Protein AF-A0A4Q5RBT6-F1 (afdb_monomer)

Mean predicted aligned error: 8.78 Å

Structure (mmCIF, N/CA/C/O backbone):
data_AF-A0A4Q5RBT6-F1
#
_entry.id   AF-A0A4Q5RBT6-F1
#
loop_
_atom_site.group_PDB
_atom_site.id
_atom_site.type_symbol
_atom_site.label_atom_id
_atom_site.label_alt_id
_atom_site.label_comp_id
_atom_site.label_asym_id
_atom_site.label_entity_id
_atom_site.label_seq_id
_atom_site.pdbx_PDB_ins_code
_atom_site.Cartn_x
_atom_site.Cartn_y
_atom_site.Cartn_z
_atom_site.occupancy
_atom_site.B_iso_or_equiv
_atom_site.auth_seq_id
_atom_site.auth_comp_id
_atom_site.auth_asym_id
_atom_site.auth_atom_id
_atom_site.pdbx_PDB_model_num
ATOM 1 N N . MET A 1 1 ? -36.732 2.899 7.081 1.00 43.19 1 MET A N 1
ATOM 2 C CA . MET A 1 1 ? -36.245 1.688 6.385 1.00 43.19 1 MET A CA 1
ATOM 3 C C . MET A 1 1 ? -34.722 1.682 6.468 1.00 43.19 1 MET A C 1
ATOM 5 O O . MET A 1 1 ? -34.077 2.327 5.657 1.00 43.19 1 MET A O 1
ATOM 9 N N . ALA A 1 2 ? -34.148 1.076 7.512 1.00 40.53 2 ALA A N 1
ATOM 10 C CA . ALA A 1 2 ? -32.697 1.012 7.699 1.00 40.53 2 ALA A CA 1
ATOM 11 C C . ALA A 1 2 ? -32.182 -0.290 7.071 1.00 40.53 2 ALA A C 1
ATOM 13 O O . ALA A 1 2 ? -32.416 -1.373 7.604 1.00 40.53 2 ALA A O 1
ATOM 14 N N . GLY A 1 3 ? -31.554 -0.187 5.900 1.00 41.66 3 GLY A N 1
ATOM 15 C CA . GLY A 1 3 ? -30.918 -1.321 5.237 1.00 41.66 3 GLY A CA 1
ATOM 16 C C . GLY A 1 3 ? -29.681 -1.751 6.018 1.00 41.66 3 GLY A C 1
ATOM 17 O O . GLY A 1 3 ? -28.741 -0.974 6.172 1.00 41.66 3 GLY A O 1
ATOM 18 N N . GLN A 1 4 ? -29.685 -2.981 6.525 1.00 49.44 4 GLN A N 1
ATOM 19 C CA . GLN A 1 4 ? -28.506 -3.607 7.107 1.00 49.44 4 GLN A CA 1
ATOM 20 C C . GLN A 1 4 ? -27.470 -3.819 5.997 1.00 49.44 4 GLN A C 1
ATOM 22 O O . GLN A 1 4 ? -27.642 -4.673 5.130 1.00 49.44 4 GLN A O 1
ATOM 27 N N . ALA A 1 5 ? -26.384 -3.047 6.021 1.00 47.50 5 ALA A N 1
ATOM 28 C CA . ALA A 1 5 ? -25.193 -3.360 5.245 1.00 47.50 5 ALA A CA 1
ATOM 29 C C . ALA A 1 5 ? -24.46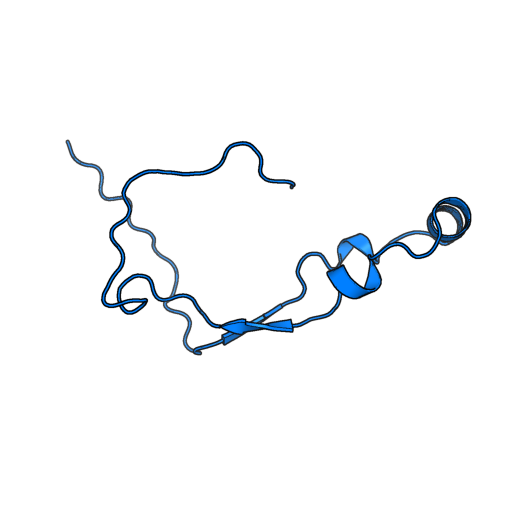8 -4.516 5.946 1.00 47.50 5 ALA A C 1
ATOM 31 O O . ALA A 1 5 ? -23.595 -4.310 6.788 1.00 47.50 5 ALA A O 1
ATOM 32 N N . ALA A 1 6 ? -24.877 -5.746 5.645 1.00 43.25 6 ALA A N 1
ATOM 33 C CA . ALA A 1 6 ? -24.159 -6.933 6.075 1.00 43.25 6 ALA A CA 1
ATOM 34 C C . ALA A 1 6 ? -22.816 -6.986 5.330 1.00 43.25 6 ALA A C 1
ATOM 36 O O . ALA A 1 6 ? -22.732 -7.475 4.206 1.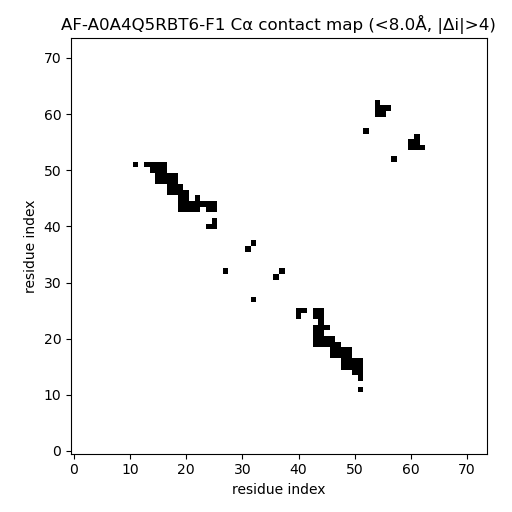00 43.25 6 ALA A O 1
ATOM 37 N N . ALA A 1 7 ? -21.755 -6.469 5.951 1.00 49.94 7 ALA A N 1
ATOM 38 C CA . ALA A 1 7 ? -20.390 -6.746 5.526 1.00 49.94 7 ALA A CA 1
ATOM 39 C C . ALA A 1 7 ? -20.080 -8.215 5.851 1.00 49.94 7 ALA A C 1
ATOM 41 O O . ALA A 1 7 ? -19.588 -8.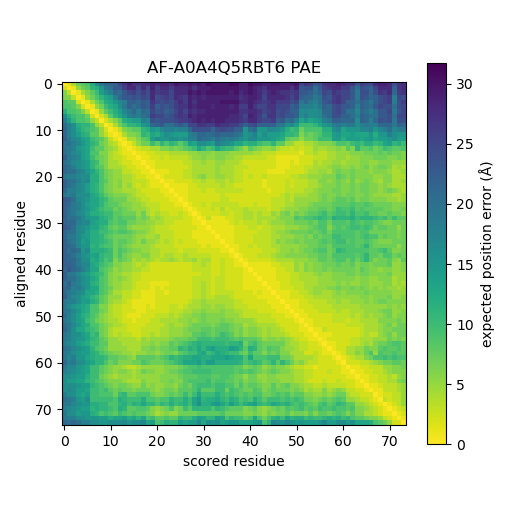550 6.926 1.00 49.94 7 ALA A O 1
ATOM 42 N N . GLN A 1 8 ? -20.440 -9.111 4.936 1.00 48.62 8 GLN A N 1
ATOM 43 C CA . GLN A 1 8 ? -20.071 -10.518 5.007 1.00 48.62 8 GLN A CA 1
ATOM 44 C C . GLN A 1 8 ? -18.681 -10.680 4.394 1.00 48.62 8 GLN A C 1
ATOM 46 O O . GLN A 1 8 ? -18.525 -10.899 3.198 1.00 48.62 8 GLN A O 1
ATOM 51 N N . GLY A 1 9 ? -17.661 -10.538 5.234 1.00 52.41 9 GLY A N 1
ATOM 52 C CA . GLY A 1 9 ? -16.321 -11.045 4.971 1.00 52.41 9 GLY A CA 1
ATOM 53 C C . GLY A 1 9 ? -16.010 -12.110 6.011 1.00 52.41 9 GLY A C 1
ATOM 54 O O . GLY A 1 9 ? -16.279 -11.902 7.197 1.00 52.41 9 GLY A O 1
ATOM 55 N N . ALA A 1 10 ? -15.481 -13.258 5.582 1.00 59.00 10 ALA A N 1
ATOM 56 C CA . ALA A 1 10 ? -14.973 -14.267 6.502 1.00 59.00 10 ALA A CA 1
ATOM 57 C C . ALA A 1 10 ? -14.042 -13.590 7.518 1.00 59.00 10 ALA A C 1
ATOM 59 O O . ALA A 1 10 ? -13.159 -12.821 7.134 1.00 59.00 10 ALA A O 1
ATOM 60 N N . ARG A 1 11 ? -14.257 -13.843 8.816 1.00 66.56 11 ARG A N 1
ATOM 61 C CA . ARG A 1 11 ? -13.321 -13.373 9.840 1.00 66.56 11 ARG A CA 1
ATOM 62 C C . ARG A 1 11 ? -11.957 -13.968 9.486 1.00 66.56 11 ARG A C 1
ATOM 64 O O . ARG A 1 11 ? -11.880 -15.191 9.352 1.00 66.56 11 ARG A O 1
ATOM 71 N N . PRO A 1 12 ? -10.916 -13.151 9.281 1.00 69.00 12 PRO A N 1
ATOM 72 C CA . PRO A 1 12 ? -9.599 -13.690 8.998 1.00 69.00 12 PRO A CA 1
ATOM 73 C C . PRO A 1 12 ? -9.200 -14.599 10.161 1.00 69.00 12 PRO A C 1
ATOM 75 O O . PRO A 1 12 ? -9.299 -14.214 11.323 1.00 69.00 12 PRO A O 1
ATOM 78 N N . ALA A 1 13 ? -8.819 -15.834 9.836 1.00 74.38 13 ALA A N 1
ATOM 79 C CA . ALA A 1 13 ? -8.464 -16.844 10.831 1.00 74.38 13 ALA A CA 1
ATOM 80 C C . ALA A 1 13 ? -7.117 -16.552 11.518 1.00 74.38 13 ALA A C 1
ATOM 82 O O . ALA A 1 13 ? -6.798 -17.176 12.524 1.00 74.38 13 ALA A O 1
ATOM 83 N N . ALA A 1 14 ? -6.329 -15.627 10.965 1.00 83.44 14 ALA A N 1
ATOM 84 C CA . ALA A 1 14 ? -5.017 -15.235 11.459 1.00 83.44 14 ALA A CA 1
ATOM 85 C C . ALA A 1 14 ? -4.971 -13.731 11.757 1.00 83.44 14 ALA A C 1
ATOM 87 O O . ALA A 1 14 ? -5.599 -12.938 11.056 1.00 83.44 14 ALA A O 1
ATOM 88 N N . ASP A 1 15 ? -4.138 -13.338 12.722 1.00 88.12 15 ASP A N 1
ATOM 89 C CA . ASP A 1 15 ? -3.964 -11.940 13.157 1.00 88.12 15 ASP A CA 1
ATOM 90 C C . ASP A 1 15 ? -3.169 -11.075 12.160 1.00 88.12 15 ASP A C 1
ATOM 92 O O . ASP A 1 15 ? -2.949 -9.881 12.371 1.00 88.12 15 ASP A O 1
ATOM 96 N N . SER A 1 16 ? -2.692 -11.666 11.062 1.00 90.62 16 SER A N 1
ATOM 97 C CA . SER A 1 16 ? -1.886 -10.986 10.049 1.00 90.62 16 SER A CA 1
ATOM 98 C C . SER A 1 16 ? -2.016 -11.641 8.681 1.00 90.62 16 SER A C 1
ATOM 100 O O . SER A 1 16 ? -2.148 -12.861 8.594 1.00 90.62 16 SER A O 1
ATOM 102 N N . VAL A 1 17 ? -1.851 -10.849 7.626 1.00 92.50 17 VAL A N 1
ATOM 103 C CA . VAL A 1 17 ? -1.794 -11.296 6.231 1.00 92.50 17 VAL A CA 1
ATOM 104 C C . VAL A 1 17 ? -0.460 -10.890 5.608 1.00 92.50 17 VAL A C 1
ATOM 106 O O . VAL A 1 17 ? 0.070 -9.825 5.914 1.00 92.50 17 VAL A O 1
ATOM 109 N N . THR A 1 18 ? 0.106 -11.739 4.750 1.00 94.25 18 THR A N 1
ATOM 110 C CA . THR A 1 18 ? 1.309 -11.394 3.976 1.00 94.25 18 THR A CA 1
ATOM 111 C C . THR A 1 18 ? 0.893 -11.097 2.550 1.00 94.25 18 THR A C 1
ATOM 113 O O . THR A 1 18 ? 0.359 -11.973 1.873 1.00 94.25 18 THR A O 1
ATOM 116 N N . VAL A 1 19 ? 1.105 -9.862 2.106 1.00 93.44 19 VAL A N 1
ATOM 117 C CA . VAL A 1 19 ? 0.662 -9.397 0.790 1.00 93.44 19 VAL A CA 1
ATOM 118 C C . VAL A 1 19 ? 1.608 -8.312 0.275 1.00 93.44 19 VAL A C 1
ATOM 120 O O . VAL A 1 19 ? 2.180 -7.556 1.060 1.00 93.44 19 VAL A O 1
ATOM 123 N N . ALA A 1 20 ? 1.818 -8.265 -1.039 1.00 94.50 20 ALA A N 1
ATOM 124 C CA . ALA A 1 20 ? 2.476 -7.139 -1.698 1.00 94.50 20 ALA A CA 1
ATOM 125 C C . ALA A 1 20 ? 1.424 -6.083 -2.054 1.00 94.50 20 ALA A C 1
ATOM 127 O O . ALA A 1 20 ? 0.309 -6.446 -2.418 1.00 94.50 20 ALA A O 1
ATOM 128 N N . ILE A 1 21 ? 1.771 -4.798 -1.960 1.00 90.56 21 ILE A N 1
ATOM 129 C CA . ILE A 1 21 ? 0.809 -3.705 -2.171 1.00 90.56 21 ILE A CA 1
ATOM 130 C C . ILE A 1 21 ? 0.323 -3.698 -3.620 1.00 90.56 21 ILE A C 1
ATOM 132 O O . ILE A 1 21 ? -0.879 -3.721 -3.852 1.00 90.56 21 ILE A O 1
ATOM 136 N N . GLU A 1 22 ? 1.255 -3.688 -4.577 1.00 91.69 22 GLU A N 1
ATOM 137 C CA . GLU A 1 22 ? 0.925 -3.741 -6.000 1.00 91.69 22 GLU A CA 1
ATOM 138 C C . GLU A 1 22 ? 2.047 -4.438 -6.794 1.00 91.69 22 GLU A C 1
ATOM 140 O O . GLU A 1 22 ? 2.966 -3.792 -7.311 1.00 91.69 22 GLU A O 1
ATOM 145 N N . PRO A 1 23 ? 2.029 -5.782 -6.876 1.00 91.56 23 PRO A N 1
ATOM 146 C CA . PRO A 1 23 ? 3.084 -6.539 -7.540 1.00 91.56 23 PRO A CA 1
ATOM 147 C C . PRO A 1 23 ? 3.131 -6.307 -9.056 1.00 91.56 23 PRO A C 1
ATOM 149 O O . PRO A 1 23 ? 4.175 -6.548 -9.671 1.00 91.56 23 PRO A O 1
ATOM 152 N N . THR A 1 24 ? 2.046 -5.831 -9.681 1.00 91.31 24 THR A N 1
ATOM 153 C CA . THR A 1 24 ? 2.027 -5.591 -11.132 1.00 91.31 24 THR A CA 1
ATOM 154 C C . THR A 1 24 ? 2.892 -4.402 -11.542 1.00 91.31 24 THR A C 1
ATOM 156 O O . THR A 1 24 ? 3.430 -4.401 -12.647 1.00 91.31 24 THR A O 1
ATOM 159 N N . TYR A 1 25 ? 3.168 -3.450 -10.642 1.00 90.50 25 TYR A N 1
ATOM 160 C CA . TYR A 1 25 ? 4.075 -2.328 -10.921 1.00 90.50 25 TYR A CA 1
ATOM 161 C C . TYR A 1 25 ? 5.508 -2.759 -11.239 1.00 90.50 25 TYR A C 1
ATOM 163 O O . TYR A 1 25 ? 6.246 -2.024 -11.901 1.00 90.50 25 TYR A O 1
ATOM 171 N N . ASN A 1 26 ? 5.917 -3.956 -10.813 1.00 92.12 26 ASN A N 1
ATOM 172 C CA . ASN A 1 26 ? 7.226 -4.505 -11.156 1.00 92.12 26 ASN A CA 1
ATOM 173 C C . ASN A 1 26 ? 7.223 -5.307 -12.477 1.00 92.12 26 ASN A C 1
ATOM 175 O O . ASN A 1 26 ? 8.287 -5.660 -12.990 1.00 92.12 26 ASN A O 1
ATOM 179 N N . GLN A 1 27 ? 6.049 -5.562 -13.062 1.00 92.81 27 GLN A N 1
ATOM 180 C CA . GLN A 1 27 ? 5.871 -6.322 -14.301 1.00 92.81 27 GLN A CA 1
ATOM 181 C C . GLN A 1 27 ? 5.915 -5.386 -15.515 1.00 92.81 27 GLN A C 1
ATOM 183 O O . GLN A 1 27 ? 4.899 -5.056 -16.121 1.00 92.81 27 GLN A O 1
ATOM 188 N N . VAL A 1 28 ? 7.115 -4.928 -15.872 1.00 91.81 28 VAL A N 1
ATOM 189 C CA . VAL A 1 28 ? 7.330 -3.989 -16.986 1.00 91.81 28 VAL A CA 1
ATOM 190 C C . VAL A 1 28 ? 8.330 -4.521 -18.006 1.00 91.81 28 VAL A C 1
ATOM 192 O O . VAL A 1 28 ? 9.248 -5.266 -17.665 1.00 91.81 28 VAL A O 1
ATOM 195 N N . SER A 1 29 ? 8.182 -4.109 -19.268 1.00 93.31 29 SER A N 1
ATOM 196 C CA . SER A 1 29 ? 9.103 -4.496 -20.340 1.00 93.31 29 SER A CA 1
ATOM 197 C C . SER A 1 29 ? 10.491 -3.862 -20.172 1.00 93.31 29 SER A C 1
ATOM 199 O O . SER A 1 29 ? 10.659 -2.813 -19.543 1.00 93.31 29 SER A O 1
ATOM 201 N N . GLY A 1 30 ? 11.507 -4.476 -20.787 1.00 92.81 30 GLY A N 1
ATOM 202 C CA . GLY A 1 30 ? 12.887 -3.984 -20.719 1.00 92.81 30 GLY A CA 1
ATOM 203 C C . GLY A 1 30 ? 13.069 -2.581 -21.306 1.00 92.81 30 GLY A C 1
ATOM 204 O O . GLY A 1 30 ? 13.836 -1.792 -20.763 1.00 92.81 30 GLY A O 1
ATOM 205 N N . LEU A 1 31 ? 12.330 -2.233 -22.367 1.00 95.38 31 LEU A N 1
ATOM 206 C CA . LEU A 1 31 ? 12.348 -0.879 -22.932 1.00 95.38 31 LEU A CA 1
ATOM 207 C C . LEU A 1 31 ? 11.792 0.145 -21.934 1.00 95.38 31 LEU A C 1
ATOM 209 O O . LEU A 1 31 ? 12.415 1.178 -21.709 1.00 95.38 31 LEU A O 1
ATOM 213 N N . HIS A 1 32 ? 10.668 -0.170 -21.286 1.00 92.81 32 HIS A N 1
ATOM 214 C CA . HIS A 1 32 ? 10.056 0.702 -20.284 1.00 92.81 32 HIS A CA 1
ATOM 215 C C . HIS A 1 32 ? 11.001 0.945 -19.100 1.00 92.81 32 HIS A C 1
ATOM 217 O O . HIS A 1 32 ? 11.201 2.084 -18.684 1.00 92.81 32 HIS A O 1
ATOM 223 N N . ARG A 1 33 ? 11.667 -0.117 -18.627 1.00 93.56 33 ARG A N 1
ATOM 224 C CA . ARG A 1 33 ? 12.668 -0.032 -17.557 1.00 93.56 33 ARG A CA 1
ATOM 225 C C . ARG A 1 33 ? 13.902 0.781 -17.958 1.00 93.56 33 ARG A C 1
ATOM 227 O O . ARG A 1 33 ? 14.431 1.521 -17.139 1.00 93.56 33 ARG A O 1
ATOM 234 N N . ARG A 1 34 ? 14.353 0.688 -19.212 1.00 94.12 34 ARG A N 1
ATOM 235 C CA . ARG A 1 34 ? 15.491 1.484 -19.709 1.00 94.12 34 ARG A CA 1
ATOM 236 C C . ARG A 1 34 ? 15.169 2.973 -19.822 1.00 94.12 34 ARG A C 1
ATOM 238 O O . ARG A 1 34 ? 16.051 3.784 -19.575 1.00 94.12 34 ARG A O 1
ATOM 245 N N . LEU A 1 35 ? 13.935 3.322 -20.183 1.00 95.38 35 LEU A N 1
ATOM 246 C CA . LEU A 1 35 ? 13.520 4.718 -20.345 1.00 95.38 35 LEU A CA 1
ATOM 247 C C . LEU A 1 35 ? 13.178 5.393 -19.011 1.00 95.38 35 LEU A C 1
ATOM 249 O O . LEU A 1 35 ? 13.526 6.552 -18.821 1.00 95.38 35 LEU A O 1
ATOM 253 N N . LEU A 1 36 ? 12.512 4.685 -18.092 1.00 94.38 36 LEU A N 1
ATOM 254 C CA . LEU A 1 36 ? 12.017 5.267 -16.836 1.00 94.38 36 LEU A CA 1
ATOM 255 C C . LEU A 1 36 ? 12.825 4.854 -15.586 1.00 94.38 36 LEU A C 1
ATOM 257 O O . LEU A 1 36 ? 12.478 5.246 -14.471 1.00 94.38 36 LEU A O 1
ATOM 261 N N . GLY A 1 37 ? 13.897 4.069 -15.741 1.00 93.06 37 GLY A N 1
ATOM 262 C CA . GLY A 1 37 ? 14.752 3.593 -14.638 1.00 93.06 37 GLY A CA 1
ATOM 263 C C . GLY A 1 37 ? 14.083 2.524 -13.771 1.00 93.06 37 GLY A C 1
ATOM 264 O O . GLY A 1 37 ? 13.120 1.950 -14.246 1.00 93.06 37 GLY A O 1
ATOM 265 N N . ASP A 1 38 ? 14.599 2.288 -12.544 1.00 90.00 38 ASP A N 1
ATOM 266 C CA . ASP A 1 38 ? 14.133 1.594 -11.296 1.00 90.00 38 ASP A CA 1
ATOM 267 C C . ASP A 1 38 ? 12.833 2.038 -10.582 1.00 90.00 38 ASP A C 1
ATOM 269 O O . ASP A 1 38 ? 11.959 1.251 -10.208 1.00 90.00 38 ASP A O 1
ATOM 273 N N . SER A 1 39 ? 12.740 3.340 -10.316 1.00 90.88 39 SER A N 1
ATOM 274 C CA . SER A 1 39 ? 11.759 3.916 -9.380 1.00 90.88 39 SER A CA 1
ATOM 275 C C . SER A 1 39 ? 11.607 3.082 -8.080 1.00 90.88 39 SER A C 1
ATOM 277 O O . SER A 1 39 ? 12.550 2.443 -7.619 1.00 90.88 39 SER A O 1
ATOM 279 N N . TYR A 1 40 ? 10.412 3.069 -7.480 1.00 92.25 40 TYR A N 1
ATOM 280 C CA . TYR A 1 40 ? 10.109 2.300 -6.266 1.00 92.25 40 TYR A CA 1
ATOM 281 C C . TYR A 1 40 ? 9.449 0.940 -6.527 1.00 92.25 40 TYR A C 1
ATOM 283 O O . TYR A 1 40 ? 9.006 0.284 -5.590 1.00 92.25 40 TYR A O 1
ATOM 291 N N . ARG A 1 41 ? 9.356 0.477 -7.776 1.00 92.44 41 ARG A N 1
ATOM 292 C CA . ARG A 1 41 ? 8.517 -0.687 -8.122 1.00 92.44 41 ARG A CA 1
ATOM 293 C C . ARG A 1 41 ? 8.878 -1.975 -7.380 1.00 92.44 41 ARG A C 1
ATOM 295 O O . ARG A 1 41 ? 7.992 -2.763 -7.073 1.00 92.44 41 ARG A O 1
ATOM 302 N N . ALA A 1 42 ? 10.161 -2.169 -7.063 1.00 92.06 42 ALA A N 1
ATOM 303 C CA . ALA A 1 42 ? 10.605 -3.300 -6.258 1.00 92.06 42 ALA A CA 1
ATOM 304 C C . ALA A 1 42 ? 9.995 -3.236 -4.851 1.00 92.06 42 ALA A C 1
ATOM 306 O O . ALA A 1 42 ? 9.420 -4.217 -4.402 1.00 92.06 42 ALA A O 1
ATOM 307 N N . ALA A 1 43 ? 10.031 -2.065 -4.206 1.00 93.00 43 ALA A N 1
ATOM 308 C CA . ALA A 1 43 ? 9.443 -1.861 -2.885 1.00 93.00 43 ALA A CA 1
ATOM 309 C C . ALA A 1 43 ? 7.919 -2.069 -2.883 1.00 93.00 43 ALA A C 1
ATOM 311 O O . ALA A 1 43 ? 7.391 -2.670 -1.954 1.00 93.00 43 ALA A O 1
ATOM 312 N N . TRP A 1 44 ? 7.220 -1.638 -3.937 1.00 92.81 44 TRP A N 1
ATOM 313 C CA . TRP A 1 44 ? 5.767 -1.828 -4.074 1.00 92.81 44 TRP A CA 1
ATOM 314 C C . TRP A 1 44 ? 5.355 -3.287 -4.322 1.00 92.81 44 TRP A C 1
ATOM 316 O O . TRP A 1 44 ? 4.237 -3.679 -3.982 1.00 92.81 44 TRP A O 1
ATOM 326 N N . ALA A 1 45 ? 6.263 -4.098 -4.869 1.00 94.81 45 ALA A N 1
ATOM 327 C CA . ALA A 1 45 ? 6.055 -5.520 -5.119 1.00 94.81 45 ALA A CA 1
ATOM 328 C C . ALA A 1 45 ? 6.578 -6.433 -3.997 1.00 94.81 45 ALA A C 1
ATOM 330 O O . ALA A 1 45 ? 6.372 -7.645 -4.062 1.00 94.81 45 ALA A O 1
ATOM 331 N N . THR A 1 46 ? 7.243 -5.887 -2.975 1.00 96.12 46 THR A N 1
ATOM 332 C CA . THR A 1 46 ? 7.748 -6.670 -1.843 1.00 96.12 46 THR A CA 1
ATOM 333 C C . THR A 1 46 ? 6.585 -7.139 -0.963 1.00 96.12 46 THR A C 1
ATOM 335 O O . THR A 1 46 ? 5.853 -6.298 -0.434 1.00 96.12 46 THR A O 1
ATOM 338 N N . PRO A 1 47 ? 6.407 -8.456 -0.745 1.00 95.75 47 PRO A N 1
ATOM 339 C CA . PRO A 1 47 ? 5.416 -8.954 0.199 1.00 95.75 47 PRO A CA 1
ATOM 340 C C . PRO A 1 47 ? 5.786 -8.551 1.626 1.00 95.75 47 PRO A C 1
ATOM 342 O O . PRO A 1 47 ? 6.893 -8.829 2.089 1.00 95.75 47 PRO A O 1
ATOM 345 N N . VAL A 1 48 ? 4.850 -7.926 2.337 1.00 95.12 48 VAL A N 1
ATOM 346 C CA . VAL A 1 48 ? 5.026 -7.527 3.736 1.00 95.12 48 VAL A CA 1
ATOM 347 C C . VAL A 1 48 ? 3.920 -8.114 4.603 1.00 95.12 48 VAL A C 1
ATOM 349 O O . VAL A 1 48 ? 2.785 -8.304 4.162 1.00 95.12 48 VAL A O 1
ATOM 352 N N . ARG A 1 49 ? 4.264 -8.436 5.853 1.00 94.88 49 ARG A N 1
ATOM 353 C CA . ARG A 1 49 ? 3.315 -8.942 6.846 1.00 94.88 49 ARG A CA 1
ATOM 354 C C . ARG A 1 49 ? 2.586 -7.765 7.487 1.00 94.88 49 ARG A C 1
ATOM 356 O O . ARG A 1 49 ? 3.196 -6.984 8.211 1.00 94.88 49 ARG A O 1
ATOM 363 N N . LEU A 1 50 ? 1.286 -7.6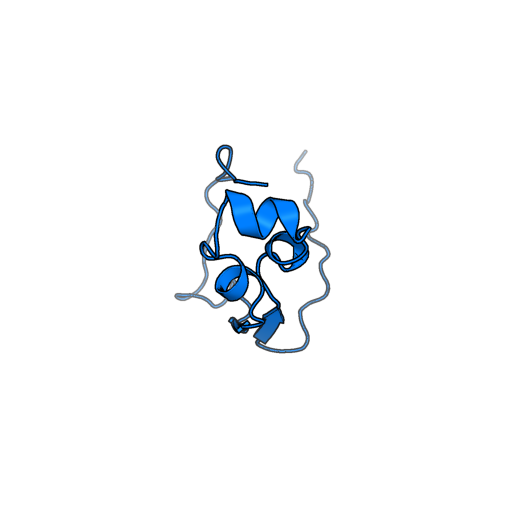64 7.241 1.00 92.62 50 LEU A N 1
ATOM 364 C CA . LEU A 1 50 ? 0.420 -6.617 7.769 1.00 92.62 50 LEU A CA 1
ATOM 365 C C . LEU A 1 50 ? -0.549 -7.209 8.800 1.00 92.62 50 LEU A C 1
ATOM 367 O O . LEU A 1 50 ? -1.115 -8.277 8.551 1.00 92.62 50 LEU A O 1
ATOM 371 N N . PRO A 1 51 ? -0.750 -6.560 9.959 1.00 91.88 51 PRO A N 1
ATOM 372 C CA . PRO A 1 51 ? -1.720 -7.019 10.942 1.00 91.88 51 PRO A CA 1
ATOM 373 C C . PRO A 1 51 ? -3.147 -6.817 10.429 1.00 91.88 51 PRO A C 1
ATOM 375 O O . PRO A 1 51 ? -3.447 -5.847 9.728 1.00 91.88 51 PRO A O 1
ATOM 378 N N . VAL A 1 52 ? -4.044 -7.715 10.819 1.00 90.69 52 VAL A N 1
ATOM 379 C CA . VAL A 1 52 ? -5.474 -7.528 10.592 1.00 90.69 52 VAL A CA 1
ATOM 380 C C . VAL A 1 52 ? -5.987 -6.451 11.544 1.00 90.69 52 VAL A C 1
ATOM 382 O O . VAL A 1 52 ? -5.783 -6.507 12.756 1.00 90.69 52 VAL A O 1
ATOM 385 N N . PHE A 1 53 ? -6.688 -5.463 10.993 1.00 88.75 53 PHE A N 1
ATOM 386 C CA . PHE A 1 53 ? -7.239 -4.370 11.780 1.00 88.75 53 PHE A CA 1
ATOM 387 C C . PHE A 1 53 ? -8.651 -4.686 12.291 1.00 88.75 53 PHE A C 1
ATOM 389 O O . PHE A 1 53 ? -9.625 -4.669 11.538 1.00 88.75 53 PHE A O 1
ATOM 396 N N . HIS A 1 54 ? -8.770 -4.946 13.594 1.00 89.31 54 HIS A N 1
ATOM 397 C CA . HIS A 1 54 ? -10.046 -5.221 14.256 1.00 89.31 54 HIS A CA 1
ATOM 398 C C . HIS A 1 54 ? -10.666 -3.947 14.847 1.00 89.31 54 HIS A C 1
ATOM 400 O O . HIS A 1 54 ? -10.314 -3.527 15.949 1.00 89.31 54 HIS A O 1
ATOM 406 N N . LEU A 1 55 ? -11.645 -3.363 14.147 1.00 89.25 55 LEU A N 1
ATOM 407 C CA . LEU A 1 55 ? -12.322 -2.115 14.547 1.00 89.25 55 LEU A CA 1
ATOM 408 C C . LEU A 1 55 ? -12.915 -2.151 15.965 1.00 89.25 55 LEU A C 1
ATOM 410 O O . LEU A 1 55 ? -12.829 -1.166 16.690 1.00 89.25 55 LEU A O 1
ATOM 414 N N . ALA A 1 56 ? -13.488 -3.286 16.373 1.00 88.31 56 ALA A N 1
ATOM 415 C CA . ALA A 1 56 ? -14.132 -3.435 17.679 1.00 88.31 56 ALA A CA 1
ATOM 416 C C . ALA A 1 56 ? -13.147 -3.485 18.862 1.00 88.31 56 ALA A C 1
ATOM 418 O O . ALA A 1 56 ? -13.554 -3.275 19.997 1.00 88.31 56 ALA A O 1
ATOM 419 N N . GLN A 1 57 ? -11.869 -3.784 18.611 1.00 87.75 57 GLN A N 1
ATOM 420 C CA . GLN A 1 57 ? -10.852 -3.956 19.657 1.00 87.75 57 GLN A CA 1
ATOM 421 C C . GLN A 1 57 ? -9.829 -2.816 19.651 1.00 87.75 57 GLN A C 1
ATOM 423 O O . GLN A 1 57 ? -9.318 -2.419 20.698 1.00 87.75 57 GLN A O 1
ATOM 428 N N . ALA A 1 58 ? -9.530 -2.268 18.471 1.00 86.38 58 ALA A N 1
ATOM 429 C CA . ALA A 1 58 ? -8.574 -1.185 18.313 1.00 86.38 58 ALA A CA 1
ATOM 430 C C . ALA A 1 58 ? -8.960 0.019 19.186 1.00 86.38 58 ALA A C 1
ATOM 432 O O . ALA A 1 58 ? -10.083 0.510 19.113 1.00 86.38 58 ALA A O 1
ATOM 433 N N . LYS A 1 59 ? -8.017 0.499 20.010 1.00 87.25 59 LYS A N 1
ATOM 434 C CA . LYS A 1 59 ? -8.180 1.676 20.887 1.00 87.25 59 LYS A CA 1
ATOM 435 C C . LYS A 1 59 ? -9.436 1.645 21.784 1.00 87.25 59 LYS A C 1
ATOM 437 O O . LYS A 1 59 ? -9.959 2.700 22.122 1.00 87.25 59 LYS A O 1
ATOM 442 N N . GLY A 1 60 ? -9.911 0.456 22.172 1.00 88.44 60 GLY A N 1
ATOM 443 C CA . GLY A 1 60 ? -11.117 0.300 22.999 1.00 88.44 60 GLY A CA 1
ATOM 444 C C . GLY A 1 60 ? -12.435 0.249 22.215 1.00 88.44 60 GLY A C 1
ATOM 445 O O . GLY A 1 60 ? -13.496 0.280 22.830 1.00 88.44 60 GLY A O 1
ATOM 446 N N . GLY A 1 61 ? -12.369 0.141 20.885 1.00 90.62 61 GLY A N 1
ATOM 447 C CA . GLY A 1 61 ? -13.523 0.083 19.992 1.00 90.62 61 GLY A CA 1
ATOM 448 C C . GLY A 1 61 ? -13.720 1.394 19.238 1.00 90.62 61 GLY A C 1
ATOM 449 O O . GLY A 1 61 ? -13.899 2.455 19.831 1.00 90.62 61 GLY A O 1
ATOM 450 N N . LEU A 1 62 ? -13.677 1.321 17.908 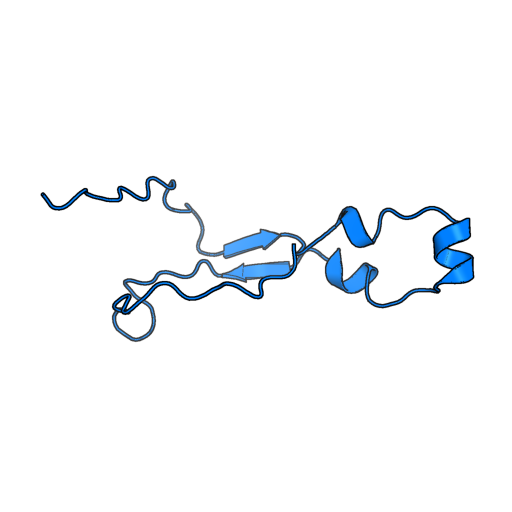1.00 91.75 62 LEU A N 1
ATOM 451 C CA . LEU A 1 62 ? -13.851 2.471 17.026 1.00 91.75 62 LEU A CA 1
ATOM 452 C C . LEU A 1 62 ? -15.273 2.517 16.462 1.00 91.75 62 LEU A C 1
ATOM 454 O O . LEU A 1 62 ? -15.766 1.527 15.917 1.00 91.75 62 LEU A O 1
ATOM 458 N N . THR A 1 63 ? -15.897 3.693 16.528 1.00 90.25 63 THR A N 1
ATOM 459 C CA . THR A 1 63 ? -17.190 3.971 15.889 1.00 90.25 63 THR A CA 1
ATOM 460 C C . THR A 1 63 ? -16.966 4.606 14.523 1.00 90.25 63 THR A C 1
ATOM 462 O O . THR A 1 63 ? -16.218 5.574 14.390 1.00 90.25 63 THR A O 1
ATOM 465 N N . ILE A 1 64 ? -17.628 4.072 13.497 1.00 90.00 64 ILE A N 1
ATOM 466 C CA . ILE A 1 64 ? -17.592 4.637 12.145 1.00 90.00 64 ILE A CA 1
ATOM 467 C C . ILE A 1 64 ? -18.481 5.884 12.128 1.00 90.00 64 ILE A C 1
ATOM 469 O O . ILE A 1 64 ? -19.681 5.777 12.365 1.00 90.00 64 ILE A O 1
ATOM 473 N N . LEU A 1 65 ? -17.895 7.050 11.854 1.00 91.50 65 LEU A N 1
ATOM 474 C CA . LEU A 1 65 ? -18.625 8.323 11.797 1.00 91.50 65 LEU A CA 1
ATOM 475 C C . LEU A 1 65 ? -19.180 8.594 10.398 1.00 91.50 65 LEU A C 1
ATOM 477 O O . LEU A 1 65 ? -20.351 8.922 10.234 1.00 91.50 65 LEU A O 1
ATOM 481 N N . GLU A 1 66 ? -18.340 8.417 9.383 1.00 89.31 66 GLU A N 1
ATOM 482 C CA . GLU A 1 66 ? -18.671 8.710 7.995 1.00 89.31 66 GLU A CA 1
ATOM 483 C C . GLU A 1 66 ? -1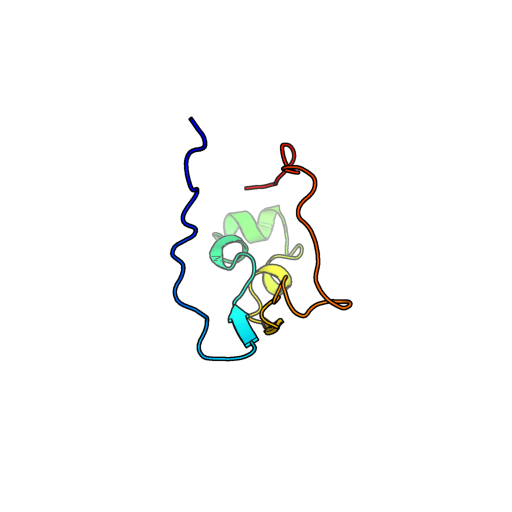7.831 7.861 7.038 1.00 89.31 66 GLU A C 1
ATOM 485 O O . GLU A 1 66 ? -16.850 7.218 7.422 1.00 89.31 66 GLU A O 1
ATOM 490 N N . ARG A 1 67 ? -18.224 7.856 5.764 1.00 89.56 67 ARG A N 1
ATOM 491 C CA . ARG A 1 67 ? -17.442 7.235 4.698 1.00 89.56 67 ARG A CA 1
ATOM 492 C C . ARG A 1 67 ? -16.404 8.238 4.191 1.00 89.56 67 ARG A C 1
ATOM 494 O O . ARG A 1 67 ? -16.773 9.208 3.540 1.00 89.56 67 ARG A O 1
ATOM 501 N N . GLY A 1 68 ? -15.124 7.962 4.430 1.00 88.94 68 GLY A N 1
ATOM 502 C CA . GLY A 1 68 ? -14.022 8.652 3.751 1.00 88.94 68 GLY A CA 1
ATOM 503 C C . GLY A 1 68 ? -13.788 8.129 2.324 1.00 88.94 68 GLY A C 1
ATOM 504 O O . GLY A 1 68 ? -14.324 7.088 1.942 1.00 88.94 68 GLY A O 1
ATOM 505 N N . GLY A 1 69 ? -12.968 8.832 1.538 1.00 87.69 69 GLY A N 1
ATOM 506 C CA . GLY A 1 69 ? -12.561 8.420 0.186 1.00 87.69 69 GLY A CA 1
ATOM 507 C C . GLY A 1 69 ? -12.658 9.542 -0.853 1.00 87.69 69 GLY A C 1
ATOM 508 O O . GLY A 1 69 ? -12.818 10.705 -0.503 1.00 87.69 69 GLY A O 1
ATOM 509 N N . GLY A 1 70 ? -12.543 9.189 -2.140 1.00 87.06 70 GLY A N 1
ATOM 510 C CA . GLY A 1 70 ? -12.699 10.113 -3.281 1.00 87.06 70 GLY A CA 1
ATOM 511 C C . GLY A 1 70 ? -11.402 10.500 -4.001 1.00 87.06 70 GLY A C 1
ATOM 512 O O . GLY A 1 70 ? -11.449 10.902 -5.158 1.00 87.06 70 GLY A O 1
ATOM 513 N N . LEU A 1 71 ? -10.248 10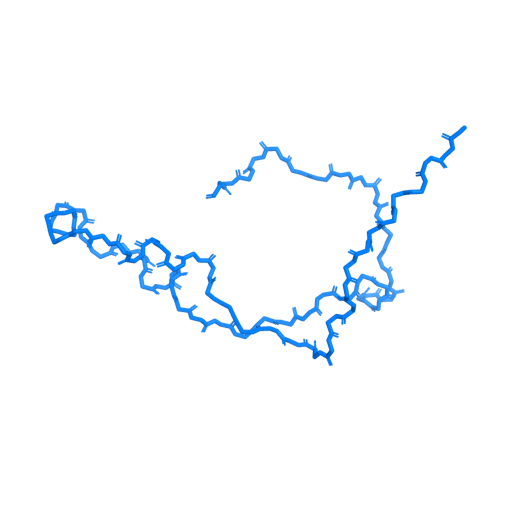.304 -3.358 1.00 87.00 71 LEU A N 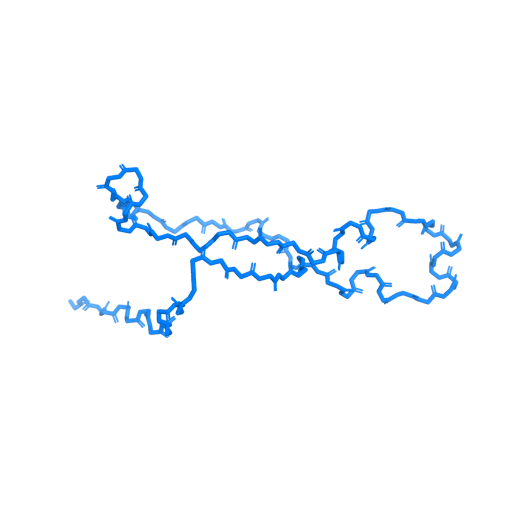1
ATOM 514 C CA . LEU A 1 71 ? -8.911 10.566 -3.918 1.00 87.00 71 LEU A CA 1
ATOM 515 C C . LEU A 1 71 ? -8.003 9.329 -3.850 1.00 87.00 71 LEU A C 1
ATOM 517 O O . LEU A 1 71 ? -6.783 9.439 -3.752 1.00 87.00 71 LEU A O 1
ATOM 521 N N . GLN A 1 72 ? -8.599 8.137 -3.849 1.00 84.19 72 GLN A N 1
ATOM 522 C CA . GLN A 1 72 ? -7.829 6.899 -3.856 1.00 84.19 72 GLN A CA 1
ATOM 523 C C . GLN A 1 72 ? -7.167 6.703 -5.224 1.00 84.19 72 GLN A C 1
ATOM 525 O O . GLN A 1 72 ? -7.828 6.750 -6.262 1.00 84.19 72 GLN A O 1
ATOM 530 N N . THR A 1 73 ? -5.861 6.470 -5.221 1.00 72.31 73 THR A N 1
ATOM 531 C CA . THR A 1 73 ? -5.151 5.926 -6.379 1.00 72.31 73 THR A CA 1
ATOM 532 C C . THR A 1 73 ? -5.633 4.499 -6.619 1.00 72.31 73 THR A C 1
ATOM 534 O O . THR A 1 73 ? -5.829 3.754 -5.656 1.00 72.31 73 THR A O 1
ATOM 537 N N . LYS A 1 74 ? -5.880 4.154 -7.886 1.00 64.31 74 LYS A N 1
ATOM 538 C CA . LYS A 1 74 ? -6.243 2.792 -8.284 1.00 64.31 74 LYS A CA 1
ATOM 539 C C . LYS A 1 74 ? -5.042 1.859 -8.182 1.00 64.31 74 LYS A C 1
ATOM 541 O O . LYS A 1 74 ? -3.920 2.342 -8.448 1.00 64.31 74 LYS A O 1
#

Foldseek 3Di:
DDDPPPPDDPDPPDQKDWAQQDQCLVVDDPVVCVVVPDPCNVVSNHTDIGGDDDQCPPPNHHDDDDDDDDPDDD

Solvent-accessible surface area (backbone atoms only — not comparable to full-atom values): 5091 Å² total; per-residue (Å²): 137,85,79,80,82,76,83,85,65,82,77,72,92,53,73,51,50,76,49,41,85,42,50,65,69,56,72,65,56,72,68,58,39,70,75,68,51,74,79,62,26,64,69,37,35,46,69,41,82,42,71,60,85,53,52,74,60,48,95,80,41,61,82,87,86,73,87,82,83,91,80,75,80,130

Radius of gyration: 18.44 Å; Cα contacts (8 Å, |Δi|>4): 52; chains: 1; bounding box: 52×27×46 Å

Sequence (74 aa):
MAGQAAAQGARPAA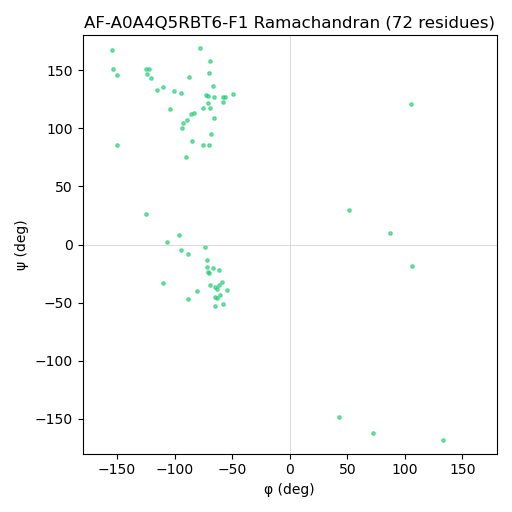DSVTVAIEPTYNQVSGLHRRLLGDSYRAAWATPVRLPVFHLAQAKGGLTILERGGGLQTK

Secondary structure (DSSP, 8-state):
---------PPPSSSEEEE-S-GGGG---HHHHHHH--TTHHHHHS-EEEE---TTTGGG-PPP-S---S----

pLDDT: mean 83.85, std 15.71, range [40.53, 96.12]